Protein AF-A0AAV4TFQ2-F1 (afdb_monomer_lite)

Foldseek 3Di:
DVLLPDPDQLVVSLVCCVPPVVVVLLVCLLVVVDALVVLQVVLVVVVVSNCVSVVHDPPDDCCLACPDVVVVRSNDDSRSVSSVVSNVVNVVCVVPPDDPPDPD

Radius of gyration: 17.32 Å; chains: 1; bounding box: 43×36×52 Å

Sequence (104 aa):
MKISTSALAPWQRIDALKSFLYPAFQFPMRTGQFKKTDWEKVGKMLRKEIKATLNLPDGASNEYLFGHRKQGCIGLPIAAEESELNLIDTAFKLLTSPDEVGVN

Organism: NCBI:txid1538125

pLDDT: mean 88.9, std 7.47, range [48.03, 94.44]

Secondary structure (DSSP, 8-state):
-TTTTSSS-HHHHHHHIIIIIHHHHHHHHHTT-S-HHHHHHHHHHHHHHHHHHTT--TTS-THHHHS-GGGT------HHHHHHHHHHHHHHHHHTSPP-----

Structure (mmCIF, N/CA/C/O backbone):
data_AF-A0AAV4TFQ2-F1
#
_entry.id   AF-A0AAV4TFQ2-F1
#
loop_
_atom_site.group_PDB
_atom_site.id
_atom_site.type_symbol
_atom_site.label_atom_id
_atom_site.label_alt_id
_atom_site.label_comp_id
_atom_site.label_asym_id
_atom_site.label_entity_id
_atom_site.label_seq_id
_atom_site.pdbx_PDB_ins_code
_atom_site.Cartn_x
_atom_site.Cartn_y
_atom_site.Cartn_z
_atom_site.occupancy
_atom_site.B_iso_or_equiv
_atom_site.auth_seq_id
_atom_site.auth_comp_id
_atom_site.auth_asym_id
_atom_site.auth_atom_id
_atom_site.pdbx_PDB_model_num
ATOM 1 N N . MET A 1 1 ? -4.063 1.641 -14.186 1.00 75.81 1 MET A N 1
ATOM 2 C CA . MET A 1 1 ? -4.347 2.830 -13.327 1.00 75.81 1 MET A CA 1
ATOM 3 C C . MET A 1 1 ? -3.863 4.112 -14.024 1.00 75.81 1 MET A C 1
ATOM 5 O O . MET A 1 1 ? -2.853 4.031 -14.707 1.00 75.81 1 MET A O 1
ATOM 9 N N . LYS A 1 2 ? -4.520 5.284 -13.871 1.00 84.19 2 LYS A N 1
ATOM 10 C CA . LYS A 1 2 ? -4.116 6.537 -14.573 1.00 84.19 2 LYS A CA 1
ATOM 11 C C . LYS A 1 2 ? -2.658 6.956 -14.313 1.00 84.19 2 LYS A C 1
ATOM 13 O O . LYS A 1 2 ? -1.999 7.461 -15.213 1.00 84.19 2 LYS A O 1
ATOM 18 N N . ILE A 1 3 ? -2.143 6.712 -13.104 1.00 85.88 3 ILE A N 1
ATOM 19 C CA . ILE A 1 3 ? -0.740 6.986 -12.754 1.00 85.88 3 ILE A CA 1
ATOM 20 C C . ILE A 1 3 ? 0.211 6.094 -13.575 1.00 85.88 3 ILE A C 1
ATOM 22 O O . ILE A 1 3 ? 1.217 6.584 -14.080 1.00 85.88 3 ILE A O 1
ATOM 26 N N . SER A 1 4 ? -0.127 4.819 -13.795 1.00 80.88 4 SER A N 1
ATOM 27 C CA . SER A 1 4 ? 0.698 3.877 -14.570 1.00 80.88 4 SER A CA 1
ATOM 28 C C . SER A 1 4 ? 0.798 4.233 -16.053 1.00 80.88 4 SER A C 1
ATOM 30 O O . SER A 1 4 ? 1.795 3.922 -16.692 1.00 80.88 4 SER A O 1
ATOM 32 N N . THR A 1 5 ? -0.225 4.881 -16.611 1.00 86.31 5 THR A N 1
ATOM 33 C CA . THR A 1 5 ? -0.276 5.277 -18.030 1.00 86.31 5 THR A CA 1
ATOM 34 C C . THR A 1 5 ? 0.213 6.705 -18.272 1.00 86.31 5 THR A C 1
ATOM 36 O O . THR A 1 5 ? 0.164 7.189 -19.397 1.00 86.31 5 THR A O 1
ATOM 39 N N . SER A 1 6 ? 0.637 7.413 -17.224 1.00 89.31 6 SER A N 1
ATOM 40 C CA . SER A 1 6 ? 1.113 8.795 -17.329 1.00 89.31 6 SER A CA 1
ATOM 41 C C . SER A 1 6 ? 2.513 8.876 -17.950 1.00 89.31 6 SER A C 1
ATOM 43 O O . SER A 1 6 ? 3.285 7.921 -17.886 1.00 89.31 6 SER A O 1
ATOM 45 N N . ALA A 1 7 ? 2.891 10.039 -18.483 1.00 90.44 7 ALA A N 1
ATOM 46 C CA . ALA A 1 7 ? 4.237 10.292 -19.016 1.00 90.44 7 ALA A CA 1
ATOM 47 C C . ALA A 1 7 ? 5.331 10.435 -17.929 1.00 90.44 7 ALA A C 1
ATOM 49 O O . ALA A 1 7 ? 6.448 10.850 -18.220 1.00 90.44 7 ALA A O 1
ATOM 50 N N . LEU A 1 8 ? 5.015 10.111 -16.670 1.00 91.56 8 LEU A N 1
ATOM 51 C CA . LEU A 1 8 ? 5.945 10.177 -15.547 1.00 91.56 8 LEU A CA 1
ATOM 52 C C . LEU A 1 8 ? 6.997 9.069 -15.620 1.00 91.56 8 LEU A C 1
ATOM 54 O O . LEU A 1 8 ? 6.687 7.931 -15.991 1.00 91.56 8 LEU A O 1
ATOM 58 N N . ALA A 1 9 ? 8.212 9.382 -15.168 1.00 91.88 9 ALA A N 1
ATOM 59 C CA . ALA A 1 9 ? 9.254 8.383 -14.971 1.00 91.88 9 ALA A CA 1
ATOM 60 C C . ALA A 1 9 ? 8.813 7.332 -13.924 1.00 91.88 9 ALA A C 1
ATOM 62 O O . ALA A 1 9 ? 8.043 7.661 -13.016 1.00 91.88 9 ALA A O 1
ATOM 63 N N . PRO A 1 10 ? 9.317 6.083 -13.981 1.00 91.31 10 PRO A N 1
ATOM 64 C CA . PRO A 1 10 ? 8.927 5.022 -13.049 1.00 91.31 10 PRO A CA 1
ATOM 65 C C . PRO A 1 10 ? 8.972 5.427 -11.573 1.00 91.31 10 PRO A C 1
ATOM 67 O O . PRO A 1 10 ? 8.015 5.200 -10.837 1.00 91.31 10 PRO A O 1
ATOM 70 N N . TRP A 1 11 ? 10.041 6.103 -11.148 1.00 89.94 11 TRP A N 1
ATOM 71 C CA . TRP A 1 11 ? 10.190 6.564 -9.767 1.00 89.94 11 TRP A CA 1
ATOM 72 C C . TRP A 1 11 ? 9.151 7.632 -9.383 1.00 89.94 11 TRP A C 1
ATOM 74 O O . TRP A 1 11 ? 8.616 7.582 -8.279 1.00 89.94 11 TRP A O 1
ATOM 84 N N . GLN A 1 12 ? 8.796 8.540 -10.302 1.00 93.12 12 GLN A N 1
ATOM 85 C CA . GLN A 1 12 ? 7.771 9.569 -10.080 1.00 93.12 12 GLN A CA 1
ATOM 86 C C . GLN A 1 12 ? 6.379 8.955 -9.949 1.00 93.12 12 GLN A C 1
ATOM 88 O O . GLN A 1 12 ? 5.553 9.449 -9.191 1.00 93.12 12 GLN A O 1
ATOM 93 N N . ARG A 1 13 ? 6.105 7.855 -10.658 1.00 92.88 13 ARG A N 1
ATOM 94 C CA . ARG A 1 13 ? 4.843 7.115 -10.508 1.00 92.88 13 ARG A CA 1
ATOM 95 C C . ARG A 1 13 ? 4.732 6.482 -9.121 1.00 92.88 13 ARG A C 1
ATOM 97 O O . ARG A 1 13 ? 3.666 6.539 -8.513 1.00 92.88 13 ARG A O 1
ATOM 104 N N . ILE A 1 14 ? 5.825 5.907 -8.610 1.00 91.38 14 ILE A N 1
ATOM 105 C CA . ILE A 1 14 ? 5.882 5.370 -7.240 1.00 91.38 14 ILE A CA 1
ATOM 106 C C . ILE A 1 14 ? 5.722 6.486 -6.206 1.00 91.38 14 ILE A C 1
ATOM 108 O O . ILE A 1 14 ? 5.016 6.304 -5.216 1.00 91.38 14 ILE A O 1
ATOM 112 N N . ASP A 1 15 ? 6.339 7.639 -6.441 1.00 91.50 15 ASP A N 1
ATOM 113 C CA . ASP A 1 15 ? 6.188 8.799 -5.569 1.00 91.50 15 ASP A CA 1
ATOM 114 C C . ASP A 1 15 ? 4.743 9.328 -5.569 1.00 91.50 15 ASP A C 1
ATOM 116 O O . ASP A 1 15 ? 4.130 9.472 -4.514 1.00 91.50 15 ASP A O 1
ATOM 120 N N . ALA A 1 16 ? 4.125 9.472 -6.744 1.00 92.75 16 ALA A N 1
ATOM 121 C CA . ALA A 1 16 ? 2.727 9.878 -6.883 1.00 92.75 16 ALA A CA 1
ATOM 122 C C . ALA A 1 16 ? 1.754 8.907 -6.190 1.00 92.75 16 ALA A C 1
ATOM 124 O O . ALA A 1 16 ? 0.766 9.329 -5.586 1.00 92.75 16 ALA A O 1
ATOM 125 N N . LEU A 1 17 ? 2.035 7.602 -6.235 1.00 91.75 17 LEU A N 1
ATOM 126 C CA . LEU A 1 17 ? 1.272 6.607 -5.481 1.00 91.75 17 LEU A CA 1
ATOM 127 C C . LEU A 1 17 ? 1.303 6.900 -3.977 1.00 91.75 17 LEU A C 1
ATOM 129 O O . LEU A 1 17 ? 0.251 6.913 -3.336 1.00 91.75 17 LEU A O 1
ATOM 133 N N . LYS A 1 18 ? 2.489 7.153 -3.418 1.00 90.00 18 LYS A N 1
ATOM 134 C 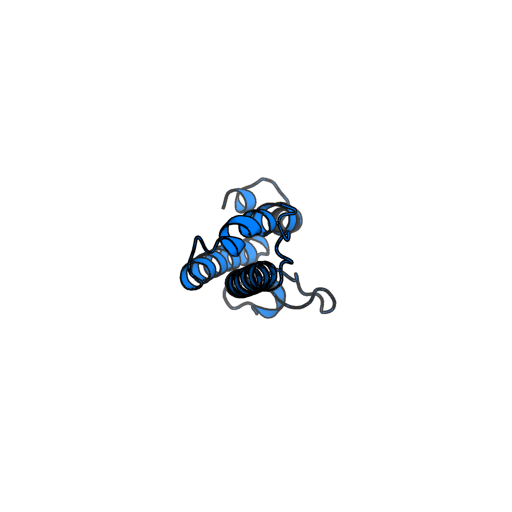CA . LYS A 1 18 ? 2.671 7.436 -1.986 1.00 90.00 18 LYS A CA 1
ATOM 135 C C . LYS A 1 18 ? 2.069 8.775 -1.569 1.00 90.00 18 LYS A C 1
ATOM 137 O O . LYS A 1 18 ? 1.501 8.854 -0.488 1.00 90.00 18 LYS A O 1
ATOM 142 N N . SER A 1 19 ? 2.177 9.790 -2.418 1.00 92.00 19 SER A N 1
ATOM 143 C CA . SER A 1 19 ? 1.774 11.162 -2.094 1.00 92.00 19 SER A CA 1
ATOM 144 C C . SER A 1 19 ? 0.286 11.429 -2.312 1.00 92.00 19 SER A C 1
ATOM 146 O O . SER A 1 19 ? -0.283 12.274 -1.628 1.00 92.00 19 SER A O 1
ATOM 148 N N . PHE A 1 20 ? -0.365 10.709 -3.233 1.00 92.00 20 PHE A N 1
ATOM 149 C CA . PHE A 1 20 ? -1.767 10.966 -3.582 1.00 92.00 20 PHE A CA 1
ATOM 150 C C . PHE A 1 20 ? -2.680 9.770 -3.331 1.00 92.00 20 PHE A C 1
ATOM 152 O O . PHE A 1 20 ? -3.735 9.926 -2.721 1.00 92.00 20 PHE A O 1
ATOM 159 N N . LEU A 1 21 ? -2.296 8.571 -3.781 1.00 91.81 21 LEU A N 1
ATOM 160 C CA . LEU A 1 21 ? -3.203 7.423 -3.739 1.00 91.81 21 LEU A CA 1
ATOM 161 C C . LEU A 1 21 ? -3.373 6.866 -2.321 1.00 91.81 21 LEU A C 1
ATOM 163 O O . LEU A 1 21 ? -4.500 6.712 -1.861 1.00 91.81 21 LEU A O 1
ATOM 167 N N . TYR A 1 22 ? -2.272 6.575 -1.622 1.00 91.50 22 TYR A N 1
ATOM 168 C CA . TYR A 1 22 ? -2.350 6.023 -0.264 1.00 91.50 22 TYR A CA 1
ATOM 169 C C . TYR A 1 22 ? -3.020 6.981 0.737 1.00 91.50 22 TYR A C 1
ATOM 171 O O . TYR A 1 22 ? -3.875 6.522 1.495 1.00 91.50 22 TYR A O 1
ATOM 179 N N . PRO A 1 23 ? -2.739 8.300 0.723 1.00 92.88 23 PRO A N 1
ATOM 180 C CA . PRO A 1 23 ? -3.482 9.258 1.536 1.00 92.88 23 PRO A CA 1
ATOM 181 C C . PRO A 1 23 ? -4.980 9.289 1.215 1.00 92.88 23 PRO A C 1
ATOM 183 O O . PRO A 1 23 ? -5.791 9.374 2.134 1.00 92.88 23 PRO A O 1
ATOM 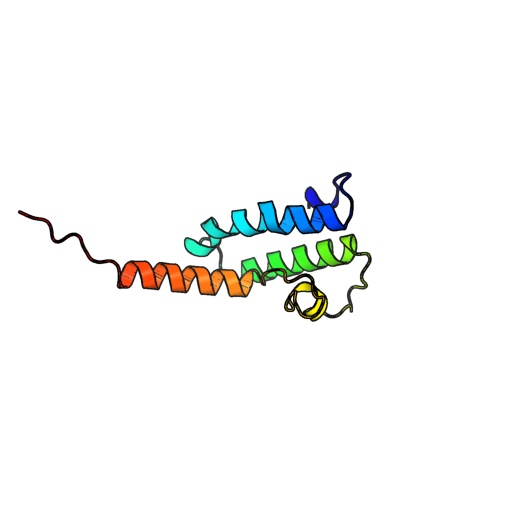186 N N . ALA A 1 24 ? -5.374 9.137 -0.055 1.00 92.69 24 ALA A N 1
ATOM 187 C CA . ALA A 1 24 ? -6.787 9.081 -0.433 1.00 92.69 24 ALA A CA 1
ATOM 188 C C . ALA A 1 24 ? -7.525 7.855 0.143 1.00 92.69 24 ALA A C 1
ATOM 190 O O . ALA A 1 24 ? -8.743 7.899 0.314 1.00 92.69 24 ALA A O 1
ATOM 191 N N . PHE A 1 25 ? -6.815 6.776 0.491 1.00 93.44 25 PHE A N 1
ATOM 192 C CA . PHE A 1 25 ? -7.417 5.606 1.137 1.00 93.44 25 PHE A CA 1
ATOM 193 C C . PHE A 1 25 ? -7.724 5.804 2.623 1.00 93.44 25 PHE A C 1
ATOM 195 O O . PHE A 1 25 ? -8.549 5.073 3.168 1.00 93.44 25 PHE A O 1
ATOM 202 N N . GLN A 1 26 ? -7.123 6.794 3.284 1.00 92.00 26 GLN A N 1
ATOM 203 C CA . GLN A 1 26 ? -7.272 6.984 4.731 1.00 92.00 26 GLN A CA 1
ATOM 204 C C . GLN A 1 26 ? -8.732 7.168 5.154 1.00 92.00 26 GLN A C 1
ATOM 206 O O . GLN A 1 26 ? -9.184 6.554 6.117 1.00 92.00 26 GLN A O 1
ATOM 211 N N . PHE A 1 27 ? -9.495 7.972 4.411 1.00 92.69 27 PHE A N 1
ATOM 212 C CA . PHE A 1 27 ? -10.906 8.209 4.709 1.00 92.69 27 PHE A CA 1
ATOM 213 C C . PHE A 1 27 ? -11.773 6.936 4.617 1.00 92.69 27 PHE A C 1
ATOM 215 O O . PHE A 1 27 ? -12.403 6.579 5.619 1.00 92.69 27 PHE A O 1
ATOM 222 N N . PRO A 1 28 ? -11.810 6.206 3.482 1.00 93.81 28 PRO A N 1
ATOM 223 C CA . PRO A 1 28 ? -12.604 4.980 3.382 1.00 93.81 28 PRO A CA 1
ATOM 224 C C . PRO A 1 28 ? -12.115 3.858 4.312 1.00 93.81 28 PRO A C 1
ATOM 226 O O . PRO A 1 28 ? -12.924 3.036 4.737 1.00 93.81 28 PRO A O 1
ATOM 229 N N . MET A 1 29 ? -10.821 3.822 4.659 1.00 94.31 29 MET A N 1
ATOM 230 C CA . MET A 1 29 ? -10.281 2.870 5.638 1.00 94.31 29 MET A CA 1
ATOM 231 C C . MET A 1 29 ? -10.782 3.163 7.056 1.00 94.31 29 MET A C 1
ATOM 233 O O . MET A 1 29 ? -11.328 2.273 7.698 1.00 94.31 29 MET A O 1
ATOM 237 N N . ARG A 1 30 ? -10.672 4.411 7.530 1.00 92.56 30 ARG A N 1
ATOM 238 C CA . ARG A 1 30 ? -11.122 4.803 8.881 1.00 92.56 30 ARG A CA 1
ATOM 239 C C . ARG A 1 30 ? -12.626 4.694 9.078 1.00 92.56 30 ARG A C 1
ATOM 241 O O . ARG A 1 30 ? -13.085 4.373 10.164 1.00 92.56 30 ARG A O 1
ATOM 248 N N . THR A 1 31 ? -13.392 4.956 8.024 1.00 91.75 31 THR A N 1
ATOM 249 C CA . THR A 1 31 ? -14.857 4.845 8.061 1.00 91.75 31 THR A CA 1
ATOM 250 C C . THR A 1 31 ? -15.358 3.417 7.841 1.00 91.75 31 THR A C 1
ATOM 252 O O . THR A 1 31 ? -16.561 3.187 7.905 1.00 91.75 31 THR A O 1
ATOM 255 N N . GLY A 1 32 ? -14.469 2.453 7.573 1.00 90.50 32 GLY A N 1
ATOM 256 C CA . GLY A 1 32 ? -14.855 1.054 7.384 1.00 90.50 32 GLY A CA 1
ATOM 257 C C . GLY A 1 32 ? -15.757 0.801 6.182 1.00 90.50 32 GLY A C 1
ATOM 258 O O . GLY A 1 32 ? -16.504 -0.173 6.183 1.00 90.50 32 GLY A O 1
ATOM 259 N N . GLN A 1 33 ? -15.705 1.658 5.157 1.00 92.00 33 GLN A N 1
ATOM 260 C CA . GLN A 1 33 ? -16.592 1.560 3.990 1.00 92.00 33 GLN A CA 1
ATOM 261 C C . GLN A 1 33 ? -16.418 0.253 3.209 1.00 92.00 33 GLN A C 1
ATOM 263 O O . GLN A 1 33 ? -17.355 -0.218 2.567 1.00 92.00 33 GLN A O 1
ATOM 268 N N . PHE A 1 34 ? -15.223 -0.336 3.263 1.00 92.62 34 PHE A N 1
ATOM 269 C CA . PHE A 1 34 ? -14.882 -1.564 2.556 1.00 92.62 34 PHE A CA 1
ATOM 270 C C . PHE A 1 34 ? -14.300 -2.599 3.513 1.00 92.62 34 PHE A C 1
ATOM 272 O O . PHE A 1 34 ? -13.584 -2.261 4.459 1.00 92.62 34 PHE A O 1
ATOM 279 N N . LYS A 1 35 ? -14.569 -3.877 3.232 1.00 90.94 35 LYS A N 1
ATOM 280 C CA . LYS A 1 35 ? -14.026 -4.996 4.009 1.00 90.94 35 LYS A CA 1
ATOM 281 C C . LYS A 1 35 ? -12.550 -5.209 3.674 1.00 90.94 35 LYS A C 1
ATOM 283 O O . LYS A 1 35 ? -12.096 -4.895 2.573 1.00 90.94 35 LYS A O 1
ATOM 288 N N . LYS A 1 36 ? -11.819 -5.871 4.576 1.00 90.94 36 LYS A N 1
ATOM 289 C CA . LYS A 1 36 ? -10.425 -6.299 4.352 1.00 90.94 36 LYS A CA 1
ATOM 290 C C . LYS A 1 36 ? -10.230 -7.024 3.015 1.00 90.9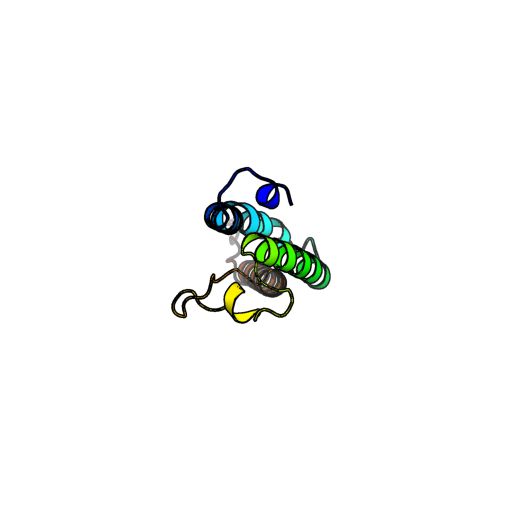4 36 LYS A C 1
ATOM 292 O O . LYS A 1 36 ? -9.292 -6.730 2.283 1.00 90.94 36 LYS A O 1
ATOM 297 N N . THR A 1 37 ? -11.158 -7.912 2.651 1.00 93.06 37 THR A N 1
ATOM 298 C CA . THR A 1 37 ? -11.117 -8.669 1.388 1.00 93.06 37 THR A CA 1
ATOM 299 C C . THR A 1 37 ? -11.118 -7.775 0.150 1.00 93.06 37 THR A C 1
ATOM 301 O O . THR A 1 37 ? -10.583 -8.156 -0.889 1.00 93.06 37 THR A O 1
ATOM 304 N N . ASP A 1 38 ? -11.720 -6.588 0.229 1.00 94.12 38 ASP A N 1
ATOM 305 C CA . ASP A 1 38 ? -11.739 -5.635 -0.880 1.00 94.12 38 ASP A CA 1
ATOM 306 C C . ASP A 1 38 ? -10.421 -4.857 -0.953 1.00 94.12 38 ASP A C 1
ATOM 308 O O . ASP A 1 38 ? -9.850 -4.715 -2.038 1.00 94.12 38 ASP A O 1
ATOM 312 N N . TRP A 1 39 ? -9.847 -4.487 0.195 1.00 94.12 39 TRP A N 1
ATOM 313 C CA . TRP A 1 39 ? -8.500 -3.914 0.273 1.00 94.12 39 TRP A CA 1
ATOM 314 C C . TRP A 1 39 ? -7.406 -4.883 -0.188 1.00 94.12 39 TRP A C 1
ATOM 316 O O . TRP A 1 39 ? -6.438 -4.464 -0.826 1.00 94.12 39 TRP A O 1
ATOM 326 N N . GLU A 1 40 ? -7.573 -6.186 0.037 1.00 93.94 40 GLU A N 1
ATOM 327 C CA . GLU A 1 40 ? -6.683 -7.213 -0.515 1.00 93.94 40 GLU A CA 1
ATOM 328 C C . GLU A 1 40 ? -6.731 -7.261 -2.047 1.00 93.94 40 GLU A C 1
ATOM 330 O O . GLU A 1 40 ? -5.685 -7.389 -2.693 1.00 93.94 40 GLU A O 1
ATOM 335 N N . LYS A 1 41 ? -7.920 -7.130 -2.655 1.00 94.06 41 LYS A N 1
ATOM 336 C CA . LYS A 1 41 ? -8.063 -7.059 -4.122 1.00 94.06 41 LYS A CA 1
ATOM 337 C C . LYS A 1 41 ? -7.374 -5.811 -4.673 1.00 94.06 41 LYS A C 1
ATOM 339 O O . LYS A 1 41 ? -6.624 -5.914 -5.647 1.00 94.06 41 LYS A O 1
ATOM 344 N N . VAL A 1 42 ? -7.573 -4.660 -4.025 1.00 92.81 42 VAL A N 1
ATOM 345 C CA . VAL A 1 42 ? -6.896 -3.401 -4.382 1.00 92.81 42 VAL A CA 1
ATOM 346 C C . VAL A 1 42 ? -5.379 -3.562 -4.276 1.00 92.81 42 VAL A C 1
ATOM 348 O O . VAL A 1 42 ? -4.663 -3.241 -5.223 1.00 92.81 42 VAL A O 1
ATOM 351 N N . GLY A 1 43 ? -4.882 -4.143 -3.182 1.00 91.25 43 GLY A N 1
ATOM 352 C CA . GLY A 1 43 ? -3.458 -4.407 -2.982 1.00 91.25 43 GLY A CA 1
ATOM 353 C C . GLY A 1 43 ? -2.861 -5.339 -4.042 1.00 91.25 43 GLY A C 1
ATOM 354 O O . GLY A 1 43 ? -1.772 -5.069 -4.550 1.00 91.25 43 GLY A O 1
ATOM 355 N N . LYS A 1 44 ? -3.575 -6.403 -4.439 1.00 91.50 44 LYS A N 1
ATOM 356 C CA . LYS A 1 44 ? -3.152 -7.304 -5.531 1.00 91.50 44 LYS A CA 1
ATOM 357 C C . LYS A 1 44 ? -3.050 -6.569 -6.870 1.00 91.50 44 LYS A C 1
ATOM 359 O O . LYS A 1 44 ? -2.064 -6.751 -7.585 1.00 91.50 44 LYS A O 1
ATOM 364 N N . MET A 1 45 ? -4.031 -5.725 -7.190 1.00 91.62 45 MET A N 1
ATOM 365 C CA . MET A 1 45 ? -4.035 -4.923 -8.417 1.00 91.62 45 MET A CA 1
ATOM 366 C C . MET A 1 45 ? -2.895 -3.894 -8.423 1.00 91.62 45 MET A C 1
ATOM 368 O O . MET A 1 45 ? -2.110 -3.864 -9.371 1.00 91.62 45 MET A O 1
ATOM 372 N N . LEU A 1 46 ? -2.724 -3.132 -7.337 1.00 91.19 46 LEU A N 1
ATOM 373 C CA . LEU A 1 46 ? -1.637 -2.157 -7.207 1.00 91.19 46 LEU A CA 1
ATOM 374 C C . LEU A 1 46 ? -0.263 -2.815 -7.286 1.00 91.19 46 LEU A C 1
ATOM 376 O O . LEU A 1 46 ? 0.617 -2.308 -7.975 1.00 91.19 46 LEU A O 1
ATOM 380 N N . ARG A 1 47 ? -0.079 -3.971 -6.640 1.00 90.81 47 ARG A N 1
ATOM 381 C CA . ARG A 1 47 ? 1.176 -4.729 -6.700 1.00 90.81 47 ARG A CA 1
ATOM 382 C C . ARG A 1 47 ? 1.566 -5.065 -8.136 1.00 90.81 47 ARG A C 1
ATOM 384 O O . ARG A 1 47 ? 2.726 -4.882 -8.492 1.00 90.81 47 ARG A O 1
ATOM 391 N N . LYS A 1 48 ? 0.617 -5.541 -8.947 1.00 90.31 48 LYS A N 1
ATOM 392 C CA . LYS A 1 48 ? 0.866 -5.868 -10.357 1.00 90.31 48 LYS A CA 1
ATOM 393 C C . LYS A 1 48 ? 1.298 -4.628 -11.145 1.00 90.31 48 LYS A C 1
ATOM 395 O O . LYS A 1 48 ? 2.293 -4.667 -11.859 1.00 90.31 48 LYS A O 1
ATOM 400 N N . GLU A 1 49 ? 0.598 -3.513 -10.956 1.00 89.69 49 GLU A N 1
ATOM 401 C CA . GLU A 1 49 ? 0.898 -2.241 -11.629 1.00 89.69 49 GLU A CA 1
ATOM 402 C C . GLU A 1 49 ? 2.258 -1.653 -11.208 1.00 89.69 49 GLU A C 1
ATOM 404 O O . GLU A 1 49 ? 3.006 -1.134 -12.039 1.00 89.69 49 GLU A O 1
ATOM 409 N N . ILE A 1 50 ? 2.607 -1.757 -9.923 1.00 90.88 50 ILE A N 1
ATOM 410 C CA . ILE A 1 50 ? 3.895 -1.311 -9.379 1.00 90.88 50 ILE A CA 1
ATOM 411 C C . ILE A 1 50 ? 5.036 -2.174 -9.920 1.00 90.88 50 ILE A C 1
ATOM 413 O O . ILE A 1 50 ? 6.042 -1.629 -10.372 1.00 90.88 50 ILE A O 1
ATOM 417 N N . LYS A 1 51 ? 4.879 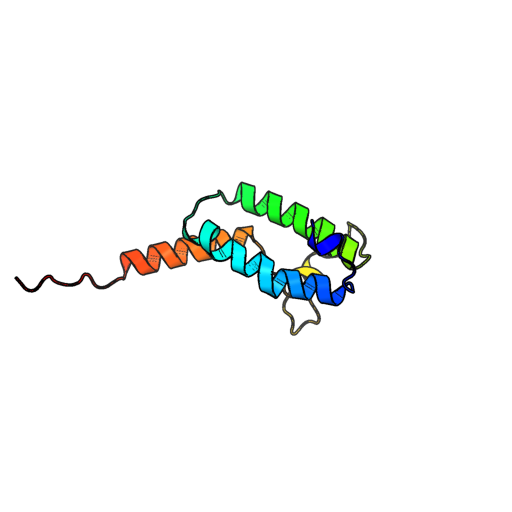-3.506 -9.923 1.00 91.38 51 LYS A N 1
ATOM 418 C CA . LYS A 1 51 ? 5.874 -4.418 -10.505 1.00 91.38 51 LYS A CA 1
ATOM 419 C C . LYS A 1 51 ? 6.092 -4.122 -11.987 1.00 91.38 51 LYS A C 1
ATOM 421 O O . LYS A 1 51 ? 7.238 -3.977 -12.397 1.00 91.38 51 LYS A O 1
ATOM 426 N N . ALA A 1 52 ? 5.015 -3.918 -12.748 1.00 90.44 52 ALA A N 1
ATOM 427 C CA . ALA A 1 52 ? 5.099 -3.522 -14.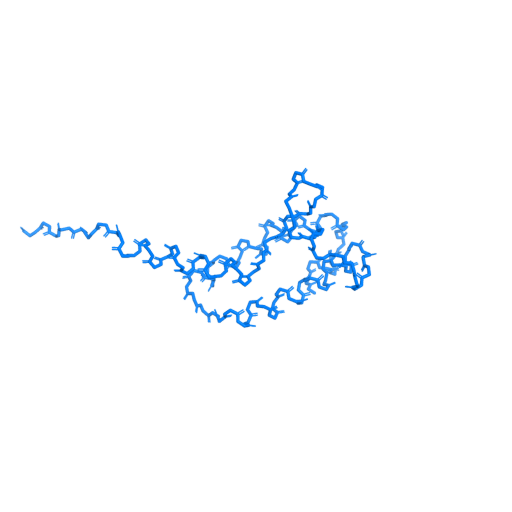152 1.00 90.44 52 ALA A CA 1
ATOM 428 C C . ALA A 1 52 ? 5.817 -2.173 -14.336 1.00 90.44 52 ALA A C 1
ATOM 430 O O . ALA A 1 52 ? 6.671 -2.042 -15.204 1.00 90.44 52 ALA A O 1
ATOM 431 N N . THR A 1 53 ? 5.532 -1.183 -13.484 1.00 90.56 53 THR A N 1
ATOM 432 C CA . THR A 1 53 ? 6.196 0.133 -13.530 1.00 90.56 53 THR A CA 1
ATOM 433 C C . THR A 1 53 ? 7.703 0.034 -13.290 1.00 90.56 53 THR A C 1
ATOM 435 O O . THR A 1 53 ? 8.470 0.795 -13.874 1.00 90.56 53 THR A O 1
ATOM 438 N N . LEU A 1 54 ? 8.130 -0.903 -12.445 1.00 89.00 54 LEU A N 1
ATOM 439 C CA . LEU A 1 54 ? 9.533 -1.135 -12.098 1.00 89.00 54 LEU A CA 1
ATOM 440 C C . LEU A 1 54 ? 10.215 -2.183 -12.990 1.00 89.00 54 LEU A C 1
ATOM 442 O O . LEU A 1 54 ? 11.366 -2.525 -12.733 1.00 89.00 54 LEU A O 1
ATOM 446 N N . ASN A 1 55 ? 9.522 -2.697 -14.013 1.00 89.25 55 ASN A N 1
ATOM 447 C CA . ASN A 1 55 ? 9.980 -3.804 -14.860 1.00 89.25 55 ASN A CA 1
ATOM 448 C C . ASN A 1 55 ? 10.404 -5.054 -14.060 1.00 89.25 55 ASN A C 1
ATOM 450 O O . ASN A 1 55 ? 11.343 -5.757 -14.429 1.00 89.25 55 ASN A O 1
ATOM 454 N N . LEU A 1 56 ? 9.716 -5.333 -12.949 1.00 89.38 56 LEU A N 1
ATOM 455 C CA . LEU A 1 56 ? 9.957 -6.509 -12.115 1.00 89.38 56 LEU A CA 1
ATOM 456 C C . LEU A 1 56 ? 9.121 -7.702 -12.604 1.00 89.38 56 LEU A C 1
ATOM 458 O O . LEU A 1 56 ? 7.953 -7.515 -12.957 1.00 89.38 56 LEU A O 1
ATOM 462 N N . PRO A 1 57 ? 9.658 -8.935 -12.559 1.00 89.00 57 PRO A N 1
ATOM 463 C CA . PRO A 1 57 ? 8.881 -10.129 -12.870 1.00 89.00 57 PRO A CA 1
ATOM 464 C C . PRO A 1 57 ? 7.781 -10.367 -11.827 1.00 89.00 57 PRO A C 1
ATOM 466 O O . PRO A 1 57 ? 7.911 -9.996 -10.656 1.00 89.00 57 PRO A O 1
ATOM 469 N N . ASP A 1 58 ? 6.716 -11.070 -12.218 1.00 81.88 58 ASP A N 1
ATOM 470 C CA . ASP A 1 58 ? 5.600 -11.385 -11.315 1.00 81.88 58 ASP A CA 1
ATOM 471 C C . ASP A 1 58 ? 6.057 -12.169 -10.071 1.00 81.88 58 ASP A C 1
ATOM 473 O O . ASP A 1 58 ? 5.567 -11.915 -8.967 1.00 81.88 58 ASP A O 1
ATOM 477 N N . GLY A 1 59 ? 7.068 -13.033 -10.219 1.00 82.12 59 GLY A N 1
ATOM 478 C CA . GLY A 1 59 ? 7.699 -13.790 -9.131 1.00 82.12 59 GLY A CA 1
ATOM 479 C C . GLY A 1 59 ? 8.652 -12.990 -8.232 1.00 82.12 59 GLY A C 1
ATOM 480 O O . GLY A 1 59 ? 9.201 -13.557 -7.292 1.00 82.12 59 GLY A O 1
ATOM 481 N N . ALA A 1 60 ? 8.867 -11.693 -8.487 1.00 84.88 60 ALA A N 1
ATOM 482 C CA . ALA A 1 60 ? 9.738 -10.865 -7.652 1.00 84.88 60 ALA A CA 1
ATOM 483 C C . ALA A 1 60 ? 9.249 -10.816 -6.196 1.00 84.88 60 ALA A C 1
ATOM 485 O O . ALA A 1 60 ? 8.038 -10.745 -5.941 1.00 84.88 60 ALA A O 1
ATOM 486 N N . SER A 1 61 ? 10.196 -10.805 -5.252 1.00 85.19 61 SER A N 1
ATOM 487 C CA . SER A 1 61 ? 9.889 -10.775 -3.821 1.00 85.19 61 SER A CA 1
ATOM 488 C C . SER A 1 61 ? 8.997 -9.583 -3.471 1.00 85.19 61 SER A C 1
ATOM 490 O O . SER A 1 61 ? 9.260 -8.440 -3.849 1.00 85.19 61 SER A O 1
ATOM 492 N N . ASN A 1 62 ? 7.931 -9.857 -2.719 1.00 86.31 62 ASN A N 1
ATOM 493 C CA . ASN A 1 62 ? 7.040 -8.822 -2.201 1.00 86.31 62 ASN A CA 1
ATOM 494 C C . ASN A 1 62 ? 7.721 -7.982 -1.111 1.00 86.31 62 ASN A C 1
ATOM 496 O O . ASN A 1 62 ? 7.327 -6.836 -0.899 1.00 86.31 62 ASN A O 1
ATOM 500 N N . GLU A 1 63 ? 8.755 -8.523 -0.465 1.00 88.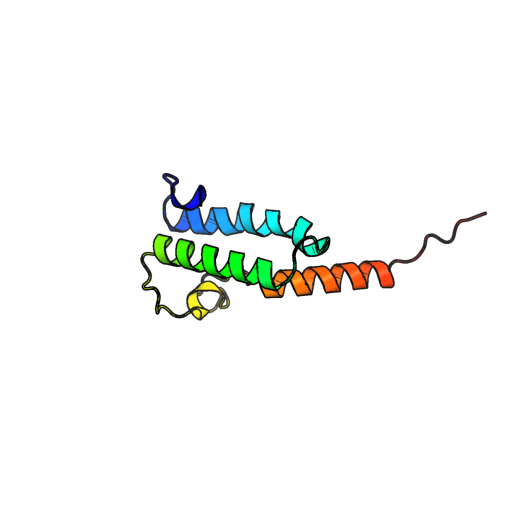19 63 GLU A N 1
ATOM 501 C CA . GLU A 1 63 ? 9.542 -7.823 0.550 1.00 88.19 63 GLU A CA 1
ATOM 502 C C . GLU A 1 63 ? 10.192 -6.562 -0.020 1.00 88.19 63 GLU A C 1
ATOM 504 O O . GLU A 1 63 ? 10.192 -5.528 0.631 1.00 88.19 63 GLU A O 1
ATOM 509 N N . TYR A 1 64 ? 10.613 -6.579 -1.287 1.00 87.38 64 TYR A N 1
ATOM 510 C CA . TYR A 1 64 ? 11.150 -5.380 -1.929 1.00 87.38 64 TYR A CA 1
ATOM 511 C C . TYR A 1 64 ? 10.135 -4.222 -1.978 1.00 87.38 64 TYR A C 1
ATOM 513 O O . TYR A 1 64 ? 10.501 -3.050 -1.869 1.00 87.38 64 TYR A O 1
ATOM 521 N N . LEU A 1 65 ? 8.843 -4.535 -2.122 1.00 90.19 65 LEU A N 1
ATOM 522 C CA . LEU A 1 65 ? 7.782 -3.533 -2.222 1.00 90.19 65 LEU A CA 1
ATOM 523 C C . LEU A 1 65 ? 7.349 -3.017 -0.846 1.00 90.19 65 LEU A C 1
ATOM 525 O O . LEU A 1 65 ? 7.222 -1.806 -0.668 1.00 90.19 65 LEU A O 1
ATOM 529 N N . PHE A 1 66 ? 7.119 -3.925 0.105 1.00 89.88 66 PHE A N 1
ATOM 530 C CA . PHE A 1 66 ? 6.509 -3.612 1.406 1.00 89.88 66 PHE A CA 1
ATOM 531 C C . PHE A 1 66 ? 7.520 -3.500 2.556 1.00 89.88 66 PHE A C 1
ATOM 533 O O . PHE A 1 66 ? 7.193 -2.967 3.611 1.00 89.88 66 PHE A O 1
ATOM 540 N N . GLY A 1 67 ? 8.747 -3.982 2.362 1.00 89.81 67 GLY A N 1
ATOM 541 C CA . GLY A 1 67 ? 9.805 -3.983 3.367 1.00 89.81 67 GLY A CA 1
ATOM 542 C C . GLY A 1 67 ? 10.286 -2.585 3.743 1.00 89.81 67 GLY A C 1
ATOM 543 O O . GLY A 1 67 ? 9.969 -1.578 3.101 1.00 89.81 67 GLY A O 1
ATOM 544 N N . HIS A 1 68 ? 11.087 -2.505 4.802 1.00 87.88 68 HIS A N 1
ATOM 545 C CA . HIS A 1 68 ? 11.465 -1.225 5.383 1.00 87.88 68 HIS A CA 1
ATOM 546 C C . HIS A 1 68 ? 12.436 -0.444 4.478 1.00 87.88 68 HIS A C 1
ATOM 548 O O . HIS A 1 68 ? 13.417 -0.985 3.971 1.00 87.88 68 HIS A O 1
ATOM 554 N N . ARG A 1 69 ? 12.241 0.877 4.342 1.00 86.44 69 ARG A N 1
ATOM 555 C CA . ARG A 1 69 ? 13.093 1.738 3.488 1.00 86.44 69 ARG A CA 1
ATOM 556 C C . ARG A 1 69 ? 14.585 1.681 3.838 1.00 86.44 69 ARG A C 1
ATOM 558 O O . ARG A 1 69 ? 15.429 1.732 2.953 1.00 86.44 69 ARG A O 1
ATOM 565 N N . LYS A 1 70 ? 14.919 1.517 5.124 1.00 89.00 70 LYS A N 1
ATOM 566 C CA . LYS A 1 70 ? 16.315 1.352 5.597 1.00 89.00 70 LYS A CA 1
ATOM 567 C C . LYS A 1 70 ? 17.004 0.085 5.067 1.00 89.00 70 LYS A C 1
ATOM 569 O O . LYS A 1 70 ? 18.223 0.025 5.101 1.00 89.00 70 LYS A O 1
ATOM 574 N N . GLN A 1 71 ? 16.247 -0.898 4.583 1.00 89.94 71 GLN A N 1
ATOM 575 C CA . GLN A 1 71 ? 16.770 -2.129 3.979 1.00 89.94 71 GLN A CA 1
ATOM 576 C C . GLN A 1 71 ? 16.866 -2.031 2.444 1.00 89.94 71 GLN A C 1
ATOM 578 O O . GLN A 1 71 ? 17.028 -3.041 1.772 1.00 89.94 71 GLN A O 1
ATOM 583 N N . GLY A 1 72 ? 16.713 -0.833 1.864 1.00 85.69 72 GLY A N 1
ATOM 584 C CA . GLY A 1 72 ? 16.709 -0.637 0.408 1.00 85.69 72 GLY A CA 1
ATOM 585 C C . GLY A 1 72 ? 15.391 -1.017 -0.278 1.00 85.69 72 GLY A C 1
ATOM 586 O O . GLY A 1 72 ? 15.323 -1.047 -1.504 1.00 85.69 72 GLY A O 1
ATOM 587 N N . CYS A 1 73 ? 14.339 -1.291 0.496 1.00 90.94 73 CYS A N 1
ATOM 588 C CA . CYS A 1 73 ? 12.998 -1.567 -0.015 1.00 90.94 73 CYS A CA 1
ATOM 589 C C . CYS A 1 73 ? 12.222 -0.269 -0.297 1.00 90.94 73 CYS A C 1
ATOM 591 O O . CYS A 1 73 ? 12.559 0.812 0.194 1.00 90.94 73 CYS A O 1
ATOM 593 N N . ILE A 1 74 ? 11.131 -0.365 -1.059 1.00 88.38 74 ILE A N 1
ATOM 594 C CA . ILE A 1 74 ? 10.300 0.798 -1.406 1.00 88.38 74 ILE A CA 1
ATOM 595 C C . ILE A 1 74 ? 9.493 1.285 -0.193 1.00 88.38 74 ILE A C 1
ATOM 597 O O . ILE A 1 74 ? 9.271 2.495 -0.061 1.00 88.38 74 ILE A O 1
ATOM 601 N N . GLY A 1 75 ? 9.070 0.376 0.690 1.00 88.81 75 GLY A N 1
ATOM 602 C CA . GLY A 1 75 ? 8.267 0.685 1.875 1.00 88.81 75 GLY A CA 1
ATOM 603 C C . GLY A 1 75 ? 6.887 1.224 1.530 1.00 88.81 75 GLY A C 1
ATOM 604 O O . GLY A 1 75 ? 6.514 2.306 1.985 1.00 88.81 75 GLY A O 1
ATOM 605 N N . LEU A 1 76 ? 6.168 0.518 0.659 1.00 90.25 76 LEU A N 1
ATOM 606 C CA . LEU A 1 76 ? 4.760 0.786 0.395 1.00 90.25 76 LEU A CA 1
ATOM 607 C C . LEU A 1 76 ? 3.882 0.178 1.498 1.00 90.25 76 LEU A C 1
ATOM 609 O O . LEU A 1 76 ? 4.186 -0.921 1.957 1.00 90.25 76 LEU A O 1
ATOM 613 N N . PRO A 1 77 ? 2.781 0.841 1.888 1.00 88.94 77 PRO A N 1
ATOM 614 C CA . PRO A 1 77 ? 1.842 0.272 2.846 1.00 88.94 77 PRO A CA 1
ATOM 615 C C . PRO A 1 77 ? 1.122 -0.955 2.279 1.00 88.94 77 PRO A C 1
ATOM 617 O O . PRO A 1 77 ? 0.774 -1.001 1.094 1.00 88.94 77 PRO A O 1
ATOM 620 N N . ILE A 1 78 ? 0.822 -1.926 3.140 1.00 91.06 78 ILE A N 1
ATOM 621 C CA . ILE A 1 78 ? -0.083 -3.028 2.805 1.00 91.06 78 ILE A CA 1
ATOM 622 C C . ILE A 1 78 ? -1.511 -2.562 3.100 1.00 91.06 78 ILE A C 1
ATOM 624 O O . ILE A 1 78 ? -1.921 -2.482 4.251 1.00 91.06 78 ILE A O 1
ATOM 628 N N . ALA A 1 79 ? -2.285 -2.267 2.051 1.00 90.25 79 ALA A N 1
ATOM 629 C CA . ALA A 1 79 ? -3.610 -1.649 2.188 1.00 90.25 79 ALA A CA 1
ATOM 630 C C . ALA A 1 79 ? -4.581 -2.423 3.103 1.00 90.25 79 ALA A C 1
ATOM 632 O O . ALA A 1 79 ? -5.355 -1.812 3.829 1.00 90.25 79 ALA A O 1
ATOM 633 N N . ALA A 1 80 ? -4.543 -3.758 3.083 1.00 91.31 80 ALA A N 1
ATOM 634 C CA . ALA A 1 80 ? -5.402 -4.579 3.935 1.00 91.31 80 ALA A CA 1
ATOM 635 C C . ALA A 1 80 ? -5.067 -4.420 5.429 1.00 91.31 80 ALA A C 1
ATOM 637 O O . ALA A 1 80 ? -5.973 -4.222 6.232 1.00 91.31 80 ALA A O 1
ATOM 638 N N . GLU A 1 81 ? -3.783 -4.440 5.785 1.00 92.38 81 GLU A N 1
ATOM 639 C CA . GLU A 1 81 ? -3.318 -4.267 7.169 1.00 92.38 81 GLU A CA 1
ATOM 640 C C . GLU A 1 81 ? -3.563 -2.835 7.655 1.00 92.38 81 GLU A C 1
ATOM 642 O O . GLU A 1 81 ? -4.121 -2.626 8.729 1.00 92.38 81 GLU A O 1
ATOM 647 N N . GLU A 1 82 ? -3.255 -1.842 6.815 1.00 92.00 82 GLU A N 1
ATOM 648 C CA . GLU A 1 82 ? -3.549 -0.434 7.098 1.00 92.00 82 GLU A CA 1
ATOM 649 C C . GLU A 1 82 ? -5.038 -0.198 7.363 1.00 92.00 82 GLU A C 1
ATOM 651 O O . GLU A 1 82 ? -5.388 0.595 8.236 1.00 92.00 82 GLU A O 1
ATOM 656 N N . SER A 1 83 ? -5.931 -0.879 6.636 1.00 93.06 83 SER A N 1
ATOM 657 C CA . SER A 1 83 ? -7.373 -0.724 6.843 1.00 93.06 83 SER A CA 1
ATOM 658 C C . SER A 1 83 ? -7.822 -1.186 8.231 1.00 93.06 83 SER A C 1
ATOM 660 O O . SER A 1 83 ? -8.613 -0.500 8.875 1.00 93.06 83 SER A O 1
ATOM 662 N N . GLU A 1 84 ? -7.277 -2.299 8.727 1.00 93.31 84 GLU A N 1
ATOM 663 C CA . GLU A 1 84 ? -7.586 -2.816 10.063 1.00 93.31 84 GLU A CA 1
ATOM 664 C C . GLU A 1 84 ? -7.010 -1.912 11.153 1.00 93.31 84 GLU A C 1
ATOM 666 O O . GLU A 1 84 ? -7.715 -1.575 12.104 1.00 93.31 84 GLU A O 1
ATOM 671 N N . LEU A 1 85 ? -5.762 -1.463 10.988 1.00 93.31 85 LEU A N 1
ATOM 672 C CA . LEU A 1 85 ? -5.121 -0.538 11.924 1.00 93.31 85 LEU A CA 1
ATOM 673 C C . LEU A 1 85 ? -5.905 0.773 12.042 1.00 93.31 85 LEU A C 1
ATOM 675 O O . LEU A 1 85 ? -6.169 1.230 13.151 1.00 93.31 85 LEU A O 1
ATOM 679 N N . ASN A 1 86 ? -6.334 1.349 10.915 1.00 92.38 86 ASN A N 1
ATOM 680 C CA . ASN A 1 86 ? -7.128 2.579 10.901 1.00 92.38 86 ASN A CA 1
ATOM 681 C C . ASN A 1 86 ? -8.503 2.405 11.558 1.00 92.38 86 ASN A C 1
ATOM 683 O O . ASN A 1 86 ? -8.978 3.323 12.230 1.00 92.38 86 ASN A O 1
ATOM 687 N N . LEU A 1 87 ? -9.141 1.248 11.378 1.00 92.44 87 LEU A N 1
ATOM 688 C CA . LEU A 1 87 ? -10.409 0.928 12.033 1.00 92.44 87 LEU A CA 1
ATOM 689 C C . LEU A 1 87 ? -10.255 0.814 13.548 1.00 92.44 87 LEU A C 1
ATOM 691 O O . LEU A 1 87 ? -11.034 1.417 14.285 1.00 92.44 87 LEU A O 1
ATOM 695 N N . ILE A 1 88 ? -9.240 0.081 14.008 1.00 94.06 88 ILE A N 1
ATOM 696 C CA . ILE A 1 88 ? -8.960 -0.093 15.438 1.00 94.06 88 ILE A CA 1
ATOM 697 C C . ILE A 1 88 ? -8.597 1.249 16.077 1.00 94.06 88 ILE A C 1
ATOM 699 O O . ILE A 1 88 ? -9.151 1.585 17.118 1.00 94.06 88 ILE A O 1
ATOM 703 N N . ASP A 1 89 ? -7.724 2.036 15.444 1.00 93.50 89 ASP A N 1
ATOM 704 C CA . ASP A 1 89 ? -7.348 3.376 15.913 1.00 93.50 89 ASP A CA 1
ATOM 705 C C . ASP A 1 89 ? -8.570 4.298 16.027 1.00 93.50 89 ASP A C 1
ATOM 707 O O . ASP A 1 89 ? -8.744 4.985 17.033 1.00 93.50 89 ASP A O 1
ATOM 711 N N . THR A 1 90 ? -9.460 4.271 15.031 1.00 92.44 90 THR A N 1
ATOM 712 C CA . THR A 1 90 ? -10.694 5.069 15.050 1.00 92.44 90 THR A CA 1
ATOM 713 C C . THR A 1 90 ? -11.633 4.617 16.167 1.00 92.44 90 THR A C 1
ATOM 715 O O . THR A 1 90 ? -12.117 5.451 16.930 1.00 92.44 90 THR A O 1
ATOM 718 N N . ALA A 1 91 ? -11.860 3.310 16.312 1.00 92.62 91 ALA A N 1
ATOM 719 C CA . ALA A 1 91 ? -12.699 2.767 17.376 1.00 92.62 91 ALA A CA 1
ATOM 720 C C . ALA A 1 91 ? -12.130 3.083 18.765 1.00 92.62 91 ALA A C 1
ATOM 722 O O . ALA A 1 91 ? -12.868 3.508 19.648 1.00 92.62 91 ALA A O 1
ATOM 723 N N . PHE A 1 92 ? -10.816 2.941 18.944 1.00 94.44 92 PHE A N 1
ATOM 724 C CA . PHE A 1 92 ? -10.143 3.277 20.192 1.00 94.44 92 PHE A CA 1
ATOM 725 C C . PHE A 1 92 ? -10.313 4.758 20.530 1.00 94.44 92 PHE A C 1
ATOM 727 O O . PHE A 1 92 ? -10.748 5.078 21.629 1.00 94.44 92 PHE A O 1
ATOM 734 N N . LYS A 1 93 ? -10.072 5.657 19.567 1.00 92.00 93 LYS A N 1
ATOM 735 C CA . LYS A 1 93 ? -10.267 7.102 19.756 1.00 92.00 93 LYS A CA 1
ATOM 736 C C . LYS A 1 93 ? -11.690 7.464 20.152 1.00 92.00 93 LYS A C 1
ATOM 738 O O . LYS A 1 93 ? -11.855 8.359 20.970 1.00 92.00 93 LYS A O 1
ATOM 743 N N . LEU A 1 94 ? -12.691 6.791 19.584 1.00 90.44 94 LEU A N 1
ATOM 744 C CA . LEU A 1 94 ? -14.089 6.982 19.970 1.00 90.44 94 LEU A CA 1
ATOM 745 C C . LEU A 1 94 ? -14.345 6.496 21.402 1.00 90.44 94 LEU A C 1
ATOM 747 O O . LEU A 1 94 ? -14.977 7.204 22.173 1.00 90.44 94 LEU A O 1
ATOM 751 N N . LEU A 1 95 ? -13.824 5.322 21.770 1.00 92.69 95 LEU A N 1
ATOM 752 C CA . LEU A 1 95 ? -14.011 4.730 23.100 1.00 92.69 95 LEU A CA 1
ATOM 753 C C . LEU A 1 95 ? -13.275 5.480 24.218 1.00 92.69 95 LEU A C 1
ATOM 755 O O . LEU A 1 95 ? -13.708 5.436 25.365 1.00 92.69 95 LEU A O 1
ATOM 759 N N . THR A 1 96 ? -12.150 6.122 23.908 1.00 92.62 96 THR A N 1
ATOM 760 C CA . THR A 1 96 ? -11.337 6.860 24.885 1.00 92.62 96 THR A CA 1
ATOM 761 C C . THR A 1 96 ? -11.513 8.371 24.793 1.00 92.62 96 THR A C 1
ATOM 763 O O . THR A 1 96 ? -10.767 9.104 25.444 1.00 92.62 96 THR A O 1
ATOM 766 N N . SER A 1 97 ? -12.418 8.854 23.939 1.00 89.88 97 SER A N 1
ATOM 767 C CA . SER A 1 97 ? -12.689 10.285 23.841 1.00 89.88 97 SER A CA 1
ATOM 768 C C . SER A 1 97 ? -13.324 10.750 25.153 1.00 89.88 97 SER A C 1
ATOM 770 O O . SER A 1 97 ? -14.260 10.100 25.618 1.00 89.88 97 SER A O 1
ATOM 772 N N . PRO A 1 98 ? -12.826 11.821 25.794 1.00 85.75 98 PRO A N 1
ATOM 773 C CA . PRO A 1 98 ? -13.538 12.412 26.912 1.00 85.75 98 PRO A CA 1
ATOM 774 C C . PRO A 1 98 ? -14.864 12.967 26.392 1.00 85.75 98 PRO A C 1
ATOM 776 O O . PRO A 1 98 ? -14.870 13.834 25.519 1.00 85.75 98 PRO A O 1
ATOM 779 N N . ASP A 1 99 ? -15.975 12.477 26.933 1.00 82.88 99 ASP A N 1
ATOM 780 C CA . ASP A 1 99 ? -17.265 13.112 26.701 1.00 82.88 99 ASP A CA 1
ATOM 781 C C . ASP A 1 99 ? -17.198 14.540 27.255 1.00 82.88 99 ASP A C 1
ATOM 783 O O . ASP A 1 99 ? -16.740 14.764 28.383 1.00 82.88 99 ASP A O 1
ATOM 787 N N . GLU A 1 100 ? -17.649 15.525 26.475 1.00 71.25 100 GLU A N 1
ATOM 788 C CA . GLU A 1 100 ? -17.935 16.841 27.034 1.00 71.25 100 GLU A CA 1
ATOM 789 C C . GLU A 1 100 ? -19.034 16.645 28.081 1.00 71.25 100 GLU A C 1
ATOM 791 O O . GLU A 1 100 ? -20.200 16.420 27.753 1.00 71.25 100 GLU A O 1
ATOM 796 N N . VAL A 1 101 ? -18.657 16.676 29.361 1.00 65.50 101 VAL A N 1
ATOM 797 C CA . VAL A 1 101 ? -19.617 16.718 30.461 1.00 65.50 101 VAL A CA 1
ATOM 798 C C . VAL A 1 101 ? -20.369 18.028 30.287 1.00 65.50 101 VAL A C 1
ATOM 800 O O . VAL A 1 101 ? -19.845 19.093 30.610 1.00 65.50 101 VAL A O 1
ATOM 803 N N . GLY A 1 102 ? -21.557 17.950 29.689 1.00 58.66 102 GLY A N 1
ATOM 804 C CA . GLY A 1 102 ? -22.418 19.098 29.470 1.00 58.66 102 GLY A CA 1
ATOM 805 C C . GLY A 1 102 ? -22.590 19.842 30.785 1.00 58.66 102 GLY A C 1
ATOM 806 O O . GLY A 1 102 ? -23.190 19.324 31.726 1.00 58.66 102 GLY A O 1
ATOM 807 N N . VAL A 1 103 ? -22.020 21.042 30.850 1.00 55.53 103 VAL A N 1
ATOM 808 C CA . VAL A 1 103 ? -22.314 22.014 31.896 1.00 55.53 103 VAL A CA 1
ATOM 809 C C . VAL A 1 103 ? -23.763 22.441 31.658 1.00 55.53 103 VAL A C 1
ATOM 811 O O . VAL A 1 103 ? -24.026 23.291 30.810 1.00 55.53 103 VAL A O 1
ATOM 814 N N . ASN A 1 104 ? -24.693 21.765 32.335 1.00 48.03 104 ASN A N 1
ATOM 815 C CA . ASN A 1 104 ? -26.034 22.280 32.611 1.00 48.03 104 ASN A CA 1
ATOM 816 C C . ASN A 1 104 ? -25.990 23.116 33.888 1.00 48.03 104 ASN A C 1
ATOM 818 O O . ASN A 1 104 ? -25.322 22.666 34.850 1.00 48.03 104 ASN A O 1
#